Protein AF-A0A9Q4FMT9-F1 (afdb_monomer)

InterPro domains:
  IPR001207 Transposase, mutator type [PF00872] (1-126)
  IPR001207 Transposase, mutator type [PTHR33217] (1-130)

Sequence (131 aa):
RCIIHQLRNSFKYVSYKDKKEFARDFKAVYTAINEEAAYEALGELEEKWNSKYPFAIKSWDMNWDVLSPFFKYPNEIRTIMYTTNIIESLHRQFRKVTKTKSVFPSDQSLEKMLYLASQNVMKKWSRRYKN

Mean predicted aligned error: 4.97 Å

Foldseek 3Di:
DAPQVLQVVLVVQDDPVCSVVLVVLLCQLLQPQALVSNVVSLVVSCVPPCVPRVVSSVSCVVCVVVVRVLNVDDNLVSVVRNPPCPVVVLVVLLCVQCVVPPDDPDPVRSVVSSVVSVVVVVVVPPDDDDD

Secondary structure (DSSP, 8-state):
--HHHHHHHHTTTS-HHHHHHHHHHHHHHHH-SSHHHHHHHHHHHHHHHTTT-HHHHHHHHTTHHHHGGGGGS-HHHHHHHH--HHHHHHHHHHHHHHTT-S--SSHHHHHHHHHHHHHHHHTT--PPPP-

Organism: NCBI:txid932217

Structure (mmCIF, N/CA/C/O backbone):
data_AF-A0A9Q4FMT9-F1
#
_entry.id   AF-A0A9Q4FMT9-F1
#
loop_
_atom_site.group_PDB
_atom_site.id
_atom_site.type_symbol
_atom_site.label_atom_id
_atom_site.label_alt_id
_atom_site.label_comp_id
_atom_site.label_asym_id
_atom_site.label_entity_id
_atom_site.label_seq_id
_atom_site.pdbx_PDB_ins_code
_atom_site.Cartn_x
_atom_site.Cartn_y
_atom_site.Cartn_z
_atom_site.occupancy
_atom_site.B_iso_or_equiv
_atom_site.auth_seq_id
_atom_site.auth_comp_id
_atom_site.auth_asym_id
_atom_site.auth_atom_id
_atom_site.pdbx_PDB_model_num
ATOM 1 N N . ARG A 1 1 ? -8.801 -2.845 -7.426 1.00 75.75 1 ARG A N 1
ATOM 2 C CA . ARG A 1 1 ? -8.003 -1.704 -6.897 1.00 75.75 1 ARG A CA 1
ATOM 3 C C . ARG A 1 1 ? -7.045 -2.251 -5.841 1.00 75.75 1 ARG A C 1
ATOM 5 O O . ARG A 1 1 ? -7.408 -3.197 -5.168 1.00 75.75 1 ARG A O 1
ATOM 12 N N . CYS A 1 2 ? -5.808 -1.759 -5.735 1.00 85.38 2 CYS A N 1
ATOM 13 C CA . CYS A 1 2 ? -4.818 -2.326 -4.804 1.00 85.38 2 CYS A CA 1
ATOM 14 C C . CYS A 1 2 ? -4.892 -1.632 -3.433 1.00 85.38 2 CYS A C 1
ATOM 16 O O . CYS A 1 2 ? -4.812 -0.402 -3.386 1.00 85.38 2 CYS A O 1
ATOM 18 N N . ILE A 1 3 ? -4.962 -2.410 -2.343 1.00 89.00 3 ILE A N 1
ATOM 19 C CA . ILE A 1 3 ? -4.997 -1.926 -0.946 1.00 89.00 3 ILE A CA 1
ATOM 20 C C . ILE A 1 3 ? -3.872 -0.922 -0.668 1.00 89.00 3 ILE A C 1
ATOM 22 O O . ILE A 1 3 ? -4.103 0.129 -0.081 1.00 89.00 3 ILE A O 1
ATOM 26 N N . ILE A 1 4 ? -2.659 -1.173 -1.166 1.00 86.81 4 ILE A N 1
ATOM 27 C CA . ILE A 1 4 ? -1.522 -0.266 -0.954 1.00 86.81 4 ILE A CA 1
ATOM 28 C C . ILE A 1 4 ? -1.692 1.075 -1.648 1.00 86.81 4 ILE A C 1
ATOM 30 O O . ILE A 1 4 ? -1.335 2.115 -1.094 1.00 86.81 4 ILE A O 1
ATOM 34 N N . HIS A 1 5 ? -2.204 1.065 -2.874 1.00 87.94 5 HIS A N 1
ATOM 35 C CA . HIS A 1 5 ? -2.446 2.305 -3.600 1.00 87.94 5 HIS A CA 1
ATOM 36 C C . HIS A 1 5 ? -3.583 3.093 -2.951 1.00 87.94 5 HIS A C 1
ATOM 38 O O . HIS A 1 5 ? -3.490 4.317 -2.861 1.00 87.94 5 HIS A O 1
ATOM 44 N N . GLN A 1 6 ? -4.596 2.395 -2.432 1.00 91.88 6 GLN A N 1
ATOM 45 C CA . GLN A 1 6 ? -5.659 3.002 -1.645 1.00 91.88 6 GLN A CA 1
ATOM 46 C C . GLN A 1 6 ? -5.106 3.654 -0.367 1.00 91.88 6 GLN A C 1
ATOM 48 O O . GLN A 1 6 ? -5.315 4.844 -0.148 1.00 91.88 6 GLN A O 1
ATOM 53 N N . LEU A 1 7 ? -4.307 2.920 0.409 1.00 90.25 7 LEU A N 1
ATOM 54 C CA . LEU A 1 7 ? -3.698 3.403 1.646 1.00 90.25 7 LEU A CA 1
ATOM 55 C C . LEU A 1 7 ? -2.779 4.615 1.405 1.00 90.25 7 LEU A C 1
ATOM 57 O O . LEU A 1 7 ? -2.855 5.621 2.110 1.00 90.25 7 LEU A O 1
ATOM 61 N N . ARG A 1 8 ? -1.947 4.575 0.354 1.00 88.50 8 ARG A N 1
ATOM 62 C CA . ARG A 1 8 ? -1.129 5.733 -0.058 1.00 88.50 8 ARG A CA 1
ATOM 63 C C . ARG A 1 8 ? -1.972 6.939 -0.410 1.00 88.50 8 ARG A C 1
ATOM 65 O O . ARG A 1 8 ? -1.553 8.054 -0.121 1.00 88.50 8 ARG A O 1
ATOM 72 N N . ASN A 1 9 ? -3.107 6.727 -1.073 1.00 91.50 9 ASN A N 1
ATOM 73 C CA . ASN A 1 9 ? -3.996 7.819 -1.422 1.00 91.50 9 ASN A CA 1
ATOM 74 C C . ASN A 1 9 ? -4.583 8.468 -0.164 1.00 91.50 9 ASN A C 1
ATOM 76 O O . ASN A 1 9 ? -4.546 9.689 -0.067 1.00 91.50 9 ASN A O 1
ATOM 80 N N . SER A 1 10 ? -5.002 7.678 0.830 1.00 92.38 10 SER A N 1
ATOM 81 C CA . SER A 1 10 ? -5.447 8.195 2.132 1.00 92.38 10 SER A CA 1
ATOM 82 C C . SER A 1 10 ? -4.362 9.022 2.824 1.00 92.38 10 SER A C 1
ATOM 84 O O . SER A 1 10 ? -4.618 10.151 3.234 1.00 92.38 10 SER A O 1
ATOM 86 N N . PHE A 1 11 ? -3.115 8.538 2.856 1.00 92.12 11 PHE A N 1
ATOM 87 C CA . PHE A 1 11 ? -1.998 9.260 3.480 1.00 92.12 11 PHE A CA 1
ATOM 88 C C . PHE A 1 11 ? -1.625 10.594 2.815 1.00 92.12 11 PHE A C 1
ATOM 90 O O . PHE A 1 11 ? -0.857 11.357 3.408 1.00 92.12 11 PHE A O 1
ATOM 97 N N . LYS A 1 12 ? -2.123 10.901 1.608 1.00 93.25 12 LYS A N 1
ATOM 98 C CA . LYS A 1 12 ? -1.927 12.224 0.988 1.00 93.25 12 LYS A CA 1
ATOM 99 C C . LYS A 1 12 ? -2.683 13.324 1.730 1.00 93.25 12 LYS A C 1
ATOM 101 O O . LYS A 1 12 ? -2.211 14.453 1.749 1.00 93.25 12 LYS A O 1
ATOM 106 N N . TYR A 1 13 ? -3.820 12.987 2.335 1.00 93.50 13 TYR A N 1
ATOM 107 C CA . TYR A 1 13 ? -4.667 13.932 3.066 1.00 93.50 13 TYR A CA 1
ATOM 108 C C . TYR A 1 13 ? -4.265 14.071 4.540 1.00 93.50 13 TYR A C 1
ATOM 110 O O . TYR A 1 13 ? -4.674 15.019 5.202 1.00 93.50 13 TYR A O 1
ATOM 118 N N . VAL A 1 14 ? -3.455 13.141 5.054 1.00 95.38 14 VAL A N 1
ATOM 119 C CA . VAL A 1 14 ? -3.056 13.084 6.466 1.00 95.38 14 VAL A CA 1
ATOM 120 C C . VAL A 1 14 ? -1.775 13.886 6.693 1.00 95.38 14 VAL A C 1
ATOM 122 O O . VAL A 1 14 ? -0.764 13.689 6.007 1.00 95.38 14 VAL A O 1
ATOM 125 N N . SER A 1 15 ? -1.791 14.776 7.690 1.00 96.19 15 SER A N 1
ATOM 126 C CA . SER A 1 15 ? -0.618 15.578 8.049 1.00 96.19 15 SER A CA 1
ATOM 127 C C . SER A 1 15 ? 0.529 14.707 8.573 1.00 96.19 15 SER A C 1
ATOM 129 O O . SER A 1 15 ? 0.313 13.648 9.159 1.00 96.19 15 SER A O 1
ATOM 131 N N . TYR A 1 16 ? 1.779 15.152 8.400 1.00 95.25 16 TYR A N 1
ATOM 132 C CA . TYR A 1 16 ? 2.955 14.374 8.819 1.00 95.25 16 TYR A CA 1
ATOM 133 C C . TYR A 1 16 ? 2.942 13.989 10.308 1.00 95.25 16 TYR A C 1
ATOM 135 O O . TYR A 1 16 ? 3.344 12.877 10.641 1.00 95.25 16 TYR A O 1
ATOM 143 N N . LYS A 1 17 ? 2.442 14.880 11.178 1.00 96.81 17 LYS A N 1
ATOM 144 C CA . LYS A 1 17 ? 2.359 14.652 12.629 1.00 96.81 17 LYS A CA 1
ATOM 145 C C . LYS A 1 17 ? 1.480 13.445 12.970 1.00 96.81 17 LYS A C 1
ATOM 147 O O . LYS A 1 17 ? 1.844 12.658 13.835 1.00 96.81 17 LYS A O 1
ATOM 152 N N . ASP A 1 18 ? 0.400 13.254 12.219 1.00 96.62 18 ASP A N 1
ATOM 153 C CA . ASP A 1 18 ? -0.594 12.219 12.506 1.00 96.62 18 ASP A CA 1
ATOM 154 C C . ASP A 1 18 ? -0.367 10.940 11.697 1.00 96.62 18 ASP A C 1
ATOM 156 O O . ASP A 1 18 ? -0.923 9.900 12.029 1.00 96.62 18 ASP A O 1
ATOM 160 N N . LYS A 1 19 ? 0.474 10.970 10.651 1.00 94.62 19 LYS A N 1
ATOM 161 C CA . LYS A 1 19 ? 0.706 9.815 9.763 1.00 94.62 19 LYS A CA 1
ATOM 162 C C . LYS A 1 19 ? 1.054 8.535 10.511 1.00 94.62 19 LYS A C 1
ATOM 164 O O . LYS A 1 19 ? 0.597 7.471 10.110 1.00 94.62 19 LYS A O 1
ATOM 169 N N . LYS A 1 20 ? 1.874 8.623 11.563 1.00 95.06 20 LYS A N 1
ATOM 170 C CA . LYS A 1 20 ? 2.286 7.449 12.344 1.00 95.06 20 LYS A CA 1
ATOM 171 C C . LYS A 1 20 ? 1.109 6.841 13.104 1.00 95.06 20 LYS A C 1
ATOM 173 O O . LYS A 1 20 ? 0.966 5.623 13.119 1.00 95.06 20 LYS A O 1
ATOM 178 N N . GLU A 1 21 ? 0.293 7.684 13.724 1.00 96.38 21 GLU A N 1
ATOM 179 C CA . GLU A 1 21 ? -0.876 7.250 14.482 1.00 96.38 21 GLU A CA 1
ATOM 180 C C . GLU A 1 21 ? -1.962 6.719 13.549 1.00 96.38 21 GLU A C 1
ATOM 182 O O . GLU A 1 21 ? -2.384 5.577 13.692 1.00 96.38 21 GLU A O 1
ATOM 187 N N . PHE A 1 22 ? -2.293 7.487 12.510 1.00 95.31 22 PHE A N 1
ATOM 188 C CA . PHE A 1 22 ? -3.234 7.083 11.474 1.00 95.31 22 PHE A CA 1
ATOM 189 C C . PHE A 1 22 ? -2.830 5.746 10.845 1.00 95.31 22 PHE A C 1
ATOM 191 O O . PHE A 1 22 ? -3.666 4.870 10.694 1.00 95.31 22 PHE A O 1
ATOM 198 N N . ALA A 1 23 ? -1.546 5.533 10.527 1.00 93.31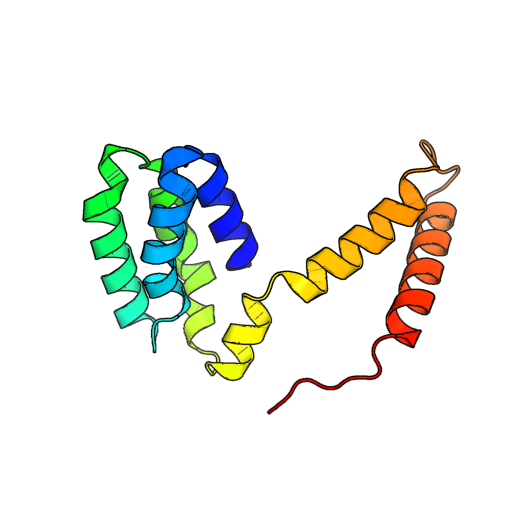 23 ALA A N 1
ATOM 199 C CA . ALA A 1 23 ? -1.067 4.265 9.970 1.00 93.31 23 ALA A CA 1
ATOM 200 C C . ALA A 1 23 ? -1.229 3.076 10.925 1.00 93.31 23 ALA A C 1
ATOM 202 O O . ALA A 1 23 ? -1.479 1.959 10.471 1.00 93.31 23 ALA A O 1
ATOM 203 N N . ARG A 1 24 ? -1.034 3.303 12.230 1.00 94.62 24 ARG A N 1
ATOM 204 C CA . ARG A 1 24 ? -1.219 2.276 13.256 1.00 94.62 24 ARG A CA 1
ATOM 205 C C . ARG A 1 24 ? -2.691 1.899 13.360 1.00 94.62 24 ARG A C 1
ATOM 207 O O . ARG A 1 24 ? -2.984 0.712 13.359 1.00 94.62 24 ARG A O 1
ATOM 214 N N . ASP A 1 25 ? -3.576 2.885 13.403 1.00 94.31 25 ASP A N 1
ATOM 215 C CA . ASP A 1 25 ? -5.014 2.652 13.520 1.00 94.31 25 ASP A CA 1
ATOM 216 C C . ASP A 1 25 ? -5.547 1.979 12.238 1.00 94.31 25 ASP A C 1
ATOM 218 O O . ASP A 1 25 ? -6.210 0.948 12.301 1.00 94.31 25 ASP A O 1
ATOM 222 N N . PHE A 1 26 ? -5.118 2.444 11.055 1.00 93.88 26 PHE A N 1
ATOM 223 C CA . PHE A 1 26 ? -5.492 1.838 9.767 1.00 93.88 26 PHE A CA 1
ATOM 224 C C . PHE A 1 26 ? -4.999 0.400 9.602 1.00 93.88 26 PHE A C 1
ATOM 226 O O . PHE A 1 26 ? -5.521 -0.349 8.776 1.00 93.88 26 PHE A O 1
ATOM 233 N N . LYS A 1 27 ? -3.983 -0.012 10.367 1.00 93.25 27 LYS A N 1
ATOM 234 C CA . LYS A 1 27 ? -3.503 -1.393 10.334 1.00 93.25 27 LYS A CA 1
ATOM 235 C C . LYS A 1 27 ? -4.622 -2.375 10.656 1.00 93.25 27 LYS A C 1
ATOM 237 O O . LYS A 1 27 ? -4.718 -3.376 9.955 1.00 93.25 27 LYS A O 1
ATOM 242 N N . ALA A 1 28 ? -5.481 -2.049 11.624 1.00 94.06 28 ALA A N 1
ATOM 243 C CA . ALA A 1 28 ? -6.601 -2.895 12.022 1.00 94.06 28 ALA A CA 1
ATOM 244 C C . ALA A 1 28 ? -7.511 -3.248 10.834 1.00 94.06 28 ALA A C 1
ATOM 246 O O . ALA A 1 28 ? -7.863 -4.412 10.673 1.00 94.06 28 ALA A O 1
ATOM 247 N N . VAL A 1 29 ? -7.772 -2.288 9.938 1.00 94.31 29 VAL A N 1
ATOM 248 C CA . VAL A 1 29 ? -8.633 -2.471 8.759 1.00 94.31 29 VAL A CA 1
ATOM 249 C C . VAL A 1 29 ? -8.078 -3.537 7.812 1.00 94.31 29 VAL A C 1
ATOM 251 O O . VAL A 1 29 ? -8.750 -4.515 7.506 1.00 94.31 29 VAL A O 1
ATOM 254 N N . TYR A 1 30 ? -6.834 -3.397 7.335 1.00 90.62 30 TYR A N 1
ATOM 255 C CA . TYR A 1 30 ? -6.300 -4.328 6.327 1.00 90.62 30 TYR A CA 1
ATOM 256 C C . TYR A 1 30 ? -5.732 -5.629 6.915 1.00 90.62 30 TYR A C 1
ATOM 258 O O . TYR A 1 30 ? -5.479 -6.569 6.159 1.00 90.62 30 TYR A O 1
ATOM 266 N N . THR A 1 31 ? -5.525 -5.712 8.233 1.00 92.81 31 THR A N 1
ATOM 267 C CA . THR A 1 31 ? -5.142 -6.964 8.912 1.00 92.81 31 THR A CA 1
ATOM 268 C C . THR A 1 31 ? -6.317 -7.700 9.551 1.00 92.81 31 THR A C 1
ATOM 270 O O . THR A 1 31 ? -6.096 -8.738 10.169 1.00 92.81 31 THR A O 1
ATOM 273 N N . ALA A 1 32 ? -7.546 -7.193 9.420 1.00 95.00 32 ALA A N 1
ATOM 274 C CA . ALA A 1 32 ? -8.746 -7.834 9.949 1.00 95.00 32 ALA A CA 1
ATOM 275 C C . ALA A 1 32 ? -8.915 -9.271 9.429 1.00 95.00 32 ALA A C 1
ATOM 277 O O . ALA A 1 32 ? -8.450 -9.621 8.342 1.00 95.00 32 ALA A O 1
ATOM 278 N N . ILE A 1 33 ? -9.564 -10.136 10.206 1.00 93.81 33 ILE A N 1
ATOM 279 C CA . ILE A 1 33 ? -9.673 -11.565 9.876 1.00 93.81 33 ILE A CA 1
ATOM 280 C C . ILE A 1 33 ? -10.589 -11.833 8.673 1.00 93.81 33 ILE A C 1
ATOM 282 O O . ILE A 1 33 ? -10.307 -12.750 7.905 1.00 93.81 33 ILE A O 1
ATOM 286 N N . ASN A 1 34 ? -11.618 -11.009 8.481 1.00 94.81 34 ASN A N 1
ATOM 287 C CA . ASN A 1 34 ? -12.626 -11.106 7.429 1.00 94.81 34 ASN A CA 1
ATOM 288 C C . ASN A 1 34 ? -13.124 -9.704 7.026 1.00 94.81 34 ASN A C 1
ATOM 290 O O . ASN A 1 34 ? -12.629 -8.691 7.525 1.00 94.81 34 ASN A O 1
ATOM 294 N N . GLU A 1 35 ? -14.060 -9.664 6.080 1.00 95.38 35 GLU A N 1
ATOM 295 C CA . GLU A 1 35 ? -14.635 -8.431 5.538 1.00 95.38 35 GLU A CA 1
ATOM 296 C C . GLU A 1 35 ? -15.455 -7.671 6.585 1.00 95.38 35 GLU A C 1
ATOM 298 O O . GLU A 1 35 ? -15.334 -6.453 6.682 1.00 95.38 35 GLU A O 1
ATOM 303 N N . GLU A 1 36 ? -16.220 -8.383 7.412 1.00 96.00 36 GLU A N 1
ATOM 304 C CA . GLU A 1 36 ? -17.076 -7.797 8.443 1.00 96.00 36 GLU A CA 1
ATOM 305 C C . GLU A 1 36 ? -16.245 -7.062 9.501 1.00 96.00 36 GLU A C 1
ATOM 307 O O . GLU A 1 36 ? -16.451 -5.872 9.735 1.00 96.00 36 GLU A O 1
ATOM 312 N N . ALA A 1 37 ? -15.224 -7.721 10.059 1.00 96.31 37 ALA A N 1
ATOM 313 C CA . ALA A 1 37 ? -14.324 -7.110 11.037 1.00 96.31 37 ALA A CA 1
ATOM 314 C C . ALA A 1 37 ? -13.517 -5.948 10.435 1.00 96.31 37 ALA A C 1
ATOM 316 O O . ALA A 1 37 ? -13.148 -5.005 11.133 1.00 96.31 37 ALA A O 1
ATOM 317 N N . ALA A 1 38 ? -13.220 -6.002 9.133 1.00 95.81 38 ALA A N 1
ATOM 318 C CA . ALA A 1 38 ? -12.557 -4.900 8.451 1.00 95.81 38 ALA A CA 1
ATOM 319 C C . ALA A 1 38 ? -13.466 -3.675 8.321 1.00 95.81 38 ALA A C 1
ATOM 321 O O . ALA A 1 38 ? -12.980 -2.550 8.440 1.00 95.81 38 ALA A O 1
ATOM 322 N N . TYR A 1 39 ? -14.756 -3.894 8.060 1.00 95.44 39 TYR A N 1
ATOM 323 C CA . TYR A 1 39 ? -15.747 -2.829 7.951 1.00 95.44 39 TYR A CA 1
ATOM 324 C C . TYR A 1 39 ? -16.026 -2.187 9.315 1.00 95.44 39 TYR A C 1
ATOM 326 O O . TYR A 1 39 ? -16.035 -0.963 9.417 1.00 95.44 39 TYR A O 1
ATOM 334 N N . GLU A 1 40 ? -16.126 -2.986 10.381 1.00 96.44 40 GLU A N 1
ATOM 335 C CA . GLU A 1 40 ? -16.210 -2.481 11.761 1.00 96.44 40 GLU A CA 1
ATOM 336 C C . GLU A 1 40 ? -14.985 -1.631 12.127 1.00 96.44 40 GLU A C 1
ATOM 338 O O . GLU A 1 40 ? -15.125 -0.483 12.550 1.00 96.44 40 GLU A O 1
ATOM 343 N N . ALA A 1 41 ? -13.773 -2.135 11.866 1.00 96.12 41 ALA A N 1
ATOM 344 C CA . ALA A 1 41 ? -12.540 -1.385 12.105 1.00 96.12 41 ALA A CA 1
ATOM 345 C C . ALA A 1 41 ? -12.451 -0.097 11.263 1.00 96.12 41 ALA A C 1
ATOM 347 O O . ALA A 1 41 ? -11.826 0.881 11.681 1.00 96.12 41 ALA A O 1
ATOM 348 N N . LEU A 1 42 ? -13.045 -0.081 10.063 1.00 95.75 42 LEU A N 1
ATOM 349 C CA . LEU A 1 42 ? -13.140 1.128 9.248 1.00 95.75 42 LEU A CA 1
ATOM 350 C C . LEU A 1 42 ? -14.090 2.152 9.887 1.00 95.75 42 LEU A C 1
ATOM 352 O O . LEU A 1 42 ? -13.768 3.338 9.862 1.00 95.75 42 LEU A O 1
ATOM 356 N N . GLY A 1 43 ? -15.188 1.701 10.499 1.00 95.88 43 GLY A N 1
ATOM 357 C CA . GLY A 1 43 ? -16.103 2.540 11.275 1.00 95.88 43 GLY A CA 1
ATOM 358 C C . GLY A 1 43 ? -15.428 3.182 12.490 1.00 95.88 43 GLY A C 1
ATOM 359 O O . GLY A 1 43 ? -15.481 4.399 12.646 1.00 95.88 43 GLY A O 1
ATOM 360 N N . GLU A 1 44 ? -14.682 2.411 13.287 1.00 95.88 44 GLU A N 1
ATOM 361 C CA . GLU A 1 44 ? -13.898 2.954 14.415 1.00 95.88 44 GLU A CA 1
ATOM 362 C C . GLU A 1 44 ? -12.866 3.998 13.949 1.00 95.88 44 GLU A C 1
ATOM 364 O O . GLU A 1 44 ? -12.633 5.035 14.583 1.00 95.88 44 GLU A O 1
ATOM 369 N N . LEU A 1 45 ? -12.235 3.734 12.802 1.00 95.25 45 LEU A N 1
ATOM 370 C CA . LEU A 1 45 ? -11.296 4.661 12.187 1.00 95.25 45 LEU A CA 1
ATOM 371 C C . LEU A 1 45 ? -11.998 5.937 11.702 1.00 95.25 45 LEU A C 1
ATOM 373 O O . LEU A 1 45 ? -11.425 7.027 11.816 1.00 95.25 45 LEU A O 1
ATOM 377 N N . GLU A 1 46 ? -13.220 5.812 11.185 1.00 95.50 46 GLU A N 1
ATOM 378 C CA . GLU A 1 46 ? -14.078 6.930 10.807 1.00 95.50 46 GLU A CA 1
ATOM 379 C C . GLU A 1 46 ? -14.414 7.806 12.010 1.00 95.50 46 GLU A C 1
ATOM 381 O O . GLU A 1 46 ? -14.119 9.001 11.982 1.00 95.50 46 GLU A O 1
ATOM 386 N N . GLU A 1 47 ? -14.915 7.234 13.099 1.00 96.25 47 GLU A N 1
ATOM 387 C CA . GLU A 1 47 ? -15.253 7.985 14.313 1.00 96.25 47 GLU A CA 1
ATOM 388 C C . GLU A 1 47 ? -14.086 8.845 14.809 1.00 96.25 47 GLU A C 1
ATOM 390 O O . GLU A 1 47 ? -14.252 10.020 15.150 1.00 96.25 47 GLU A O 1
ATOM 395 N N . LYS A 1 48 ? -12.874 8.283 14.786 1.00 96.06 48 LYS A N 1
ATOM 396 C CA . LYS A 1 48 ? -11.679 8.978 15.261 1.00 96.06 48 LYS A CA 1
ATOM 397 C C . LYS A 1 48 ? -11.173 10.050 14.296 1.00 96.06 48 LYS A C 1
ATOM 399 O O . LYS A 1 48 ? -10.745 11.120 14.735 1.00 96.06 48 LYS A O 1
ATOM 404 N N . TRP A 1 49 ? -11.144 9.766 12.994 1.00 96.62 49 TRP A N 1
ATOM 405 C CA . TRP A 1 49 ? -10.387 10.576 12.034 1.00 96.62 49 TRP A CA 1
ATOM 406 C C . TRP A 1 49 ? -11.246 11.378 11.052 1.00 96.62 49 TRP A C 1
ATOM 408 O O . TRP A 1 49 ? -10.706 12.279 10.405 1.00 96.62 49 TRP A O 1
ATOM 418 N N . ASN A 1 50 ? -12.551 11.119 10.934 1.00 95.00 50 ASN A N 1
ATOM 419 C CA . ASN A 1 50 ? -13.410 11.742 9.916 1.00 95.00 50 ASN A CA 1
ATOM 420 C C . ASN A 1 50 ? -13.527 13.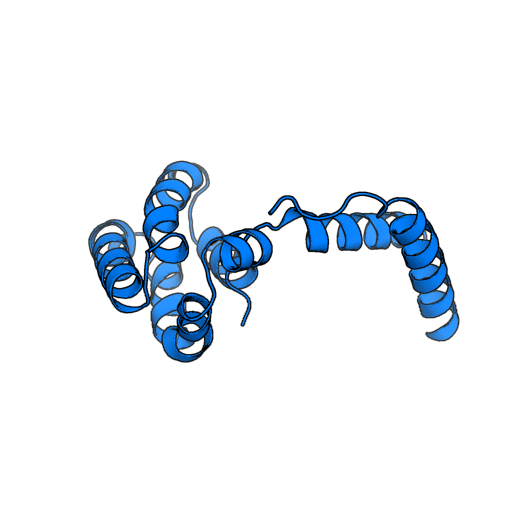259 10.084 1.00 95.00 50 ASN A C 1
ATOM 422 O O . ASN A 1 50 ? -13.510 13.994 9.102 1.00 95.00 50 ASN A O 1
ATOM 426 N N . SER A 1 51 ? -13.543 13.745 11.328 1.00 96.25 51 SER A N 1
ATOM 427 C CA . SER A 1 51 ? -13.586 15.183 11.627 1.00 96.25 51 SER A CA 1
ATOM 428 C C . SER A 1 51 ? -12.380 15.951 11.068 1.00 96.25 51 SER A C 1
ATOM 430 O O . SER A 1 51 ? -12.504 17.115 10.692 1.00 96.25 51 SER A O 1
ATOM 432 N N . LYS A 1 52 ? -11.211 15.301 10.984 1.00 96.19 52 LYS A N 1
ATOM 433 C CA . LYS A 1 52 ? -9.950 15.919 10.550 1.00 96.19 52 LYS A CA 1
ATO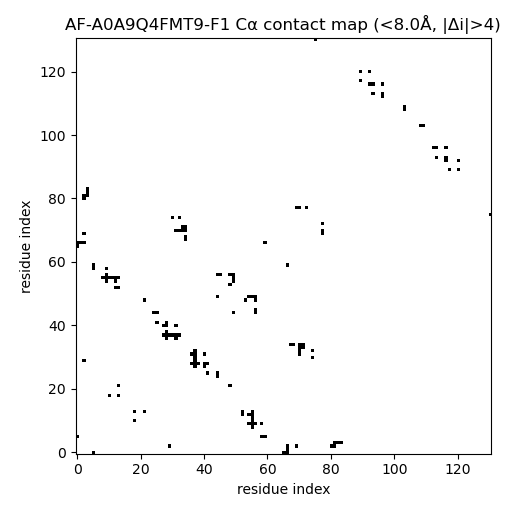M 434 C C . LYS A 1 52 ? -9.572 15.564 9.114 1.00 96.19 52 LYS A C 1
ATOM 436 O O . LYS A 1 52 ? -9.030 16.403 8.396 1.00 96.19 52 LYS A O 1
ATOM 441 N N . TYR A 1 53 ? -9.836 14.329 8.693 1.00 96.44 53 TYR A N 1
ATOM 442 C CA . TYR A 1 53 ? -9.403 13.767 7.412 1.00 96.44 53 TYR A CA 1
ATOM 443 C C . TYR A 1 53 ? -10.543 13.055 6.662 1.00 96.44 53 TYR A C 1
ATOM 445 O O . TYR A 1 53 ? -10.379 11.899 6.262 1.00 96.44 53 TYR A O 1
ATOM 453 N N . PRO A 1 54 ? -11.671 13.730 6.375 1.00 94.56 54 PRO A N 1
ATOM 454 C CA . PRO A 1 54 ? -12.854 13.078 5.803 1.00 94.56 54 PRO A CA 1
ATOM 455 C C . PRO A 1 54 ? -12.573 12.433 4.439 1.00 94.56 54 PRO A C 1
ATOM 457 O O . PRO A 1 54 ? -13.014 11.326 4.143 1.00 94.56 54 PRO A O 1
ATOM 460 N N . PHE A 1 55 ? -11.742 13.069 3.607 1.00 93.50 55 PHE A N 1
ATOM 461 C CA . PHE A 1 55 ? -11.369 12.530 2.293 1.00 93.50 55 PHE A CA 1
ATOM 462 C C . PHE A 1 55 ? -10.501 11.269 2.366 1.00 93.50 55 PHE A C 1
ATOM 464 O O . PHE A 1 55 ? -10.545 10.440 1.452 1.00 93.50 55 PHE A O 1
ATOM 471 N N . ALA A 1 56 ? -9.724 11.100 3.442 1.00 92.81 56 ALA A N 1
ATOM 472 C CA . ALA A 1 56 ? -8.908 9.906 3.624 1.00 92.81 56 ALA A CA 1
ATOM 473 C C . ALA A 1 56 ? -9.784 8.660 3.807 1.00 92.81 56 ALA A C 1
ATOM 475 O O . ALA A 1 56 ? -9.396 7.592 3.329 1.00 92.81 56 ALA A O 1
ATOM 476 N N . ILE A 1 57 ? -10.956 8.828 4.429 1.00 92.56 57 ILE A N 1
ATOM 477 C CA . ILE A 1 57 ? -11.875 7.762 4.845 1.00 92.56 57 ILE A CA 1
ATOM 478 C C . ILE A 1 57 ? -12.979 7.557 3.812 1.00 92.56 57 ILE A C 1
ATOM 480 O O . ILE A 1 57 ? -13.145 6.444 3.328 1.00 92.56 57 ILE A O 1
ATOM 484 N N . LYS A 1 58 ? -13.615 8.636 3.332 1.00 92.75 58 LYS A N 1
ATOM 485 C CA . LYS A 1 58 ? -14.655 8.584 2.287 1.00 92.75 58 LYS A CA 1
ATOM 486 C C . LYS A 1 58 ? -14.207 7.819 1.040 1.00 92.75 58 LYS A C 1
ATOM 488 O O . LYS A 1 58 ? -14.993 7.155 0.375 1.00 92.75 58 LYS A O 1
ATOM 493 N N . SER A 1 59 ? -12.920 7.904 0.700 1.00 92.19 59 SER A N 1
ATOM 494 C CA . SER A 1 59 ? -12.374 7.157 -0.433 1.00 92.19 59 SER A CA 1
ATOM 495 C C . SER A 1 59 ? -12.409 5.636 -0.249 1.00 92.19 59 SER A C 1
ATOM 497 O O . SER A 1 59 ? -12.382 4.936 -1.255 1.00 92.19 59 SER A O 1
ATOM 499 N N . TRP A 1 60 ? -12.427 5.117 0.978 1.00 94.06 60 TRP A N 1
ATOM 500 C CA . TRP A 1 60 ? -12.542 3.684 1.257 1.00 94.06 60 TRP A CA 1
ATOM 501 C C . TRP A 1 60 ? -13.972 3.206 1.116 1.00 94.06 60 TRP A C 1
ATOM 503 O O . TRP A 1 60 ? -14.174 2.239 0.396 1.00 94.06 60 TRP A O 1
ATOM 513 N N . ASP A 1 61 ? -14.925 3.938 1.686 1.00 91.38 61 ASP A N 1
ATOM 514 C CA . ASP A 1 61 ? -16.353 3.645 1.561 1.00 91.38 61 ASP A CA 1
ATOM 515 C C . ASP A 1 61 ? -16.785 3.597 0.082 1.00 91.38 61 ASP A C 1
ATOM 517 O O . ASP A 1 61 ? -17.233 2.572 -0.420 1.00 91.38 61 ASP A O 1
ATOM 521 N N . MET A 1 62 ? -16.441 4.632 -0.698 1.00 93.31 62 MET A N 1
ATOM 522 C CA . MET A 1 62 ? -16.729 4.675 -2.144 1.00 93.31 62 MET A CA 1
ATOM 523 C C . MET A 1 62 ? -16.061 3.562 -2.970 1.00 93.31 62 MET A C 1
ATOM 525 O O . MET A 1 62 ? -16.432 3.349 -4.121 1.00 93.31 62 MET A O 1
ATOM 529 N N . ASN A 1 63 ? -15.002 2.929 -2.459 1.00 94.19 63 ASN A N 1
ATOM 530 C CA . ASN A 1 63 ? -14.284 1.868 -3.169 1.00 94.19 63 ASN A CA 1
ATOM 531 C C . ASN A 1 63 ? -14.430 0.508 -2.472 1.00 94.19 63 ASN A C 1
ATOM 533 O O . ASN A 1 63 ? -13.705 -0.416 -2.852 1.00 94.19 63 ASN A O 1
ATOM 537 N N . TRP A 1 64 ? -15.311 0.378 -1.473 1.00 94.38 64 TRP A N 1
ATOM 538 C CA . TRP A 1 64 ? -15.349 -0.790 -0.597 1.00 94.38 64 TRP A CA 1
ATOM 539 C C . TRP A 1 64 ? -15.589 -2.073 -1.384 1.00 94.38 64 TRP A C 1
ATOM 541 O O . TRP A 1 64 ? -14.770 -2.979 -1.285 1.00 94.38 64 TRP A O 1
ATOM 551 N N . ASP A 1 65 ? -16.565 -2.092 -2.293 1.00 93.94 65 ASP A N 1
ATOM 552 C CA . ASP A 1 65 ? -16.879 -3.246 -3.155 1.00 93.94 65 ASP A CA 1
ATOM 553 C C . ASP A 1 65 ? -15.676 -3.766 -3.959 1.00 93.94 65 ASP A C 1
ATOM 555 O O . ASP A 1 65 ? -15.564 -4.945 -4.296 1.00 93.94 65 ASP A O 1
ATOM 559 N N . VAL A 1 66 ? -14.742 -2.873 -4.293 1.00 93.75 66 VAL A N 1
ATOM 560 C CA . VAL A 1 66 ? -13.538 -3.203 -5.064 1.00 93.75 66 VAL A CA 1
ATOM 561 C C . VAL A 1 66 ? -12.386 -3.638 -4.151 1.00 93.75 66 VAL A C 1
ATOM 563 O O . VAL A 1 66 ? -11.441 -4.290 -4.610 1.00 93.75 66 VAL A O 1
ATOM 566 N N . LEU A 1 67 ? -12.417 -3.238 -2.881 1.00 93.81 67 LEU A N 1
ATOM 567 C CA . LEU A 1 67 ? -11.399 -3.541 -1.880 1.00 93.81 67 LEU A CA 1
ATOM 568 C C . LEU A 1 67 ? -11.747 -4.797 -1.087 1.00 93.81 67 LEU A C 1
ATOM 570 O O . LEU A 1 67 ? -10.849 -5.588 -0.833 1.00 93.81 67 LEU A O 1
ATOM 574 N N . SER A 1 68 ? -13.014 -5.019 -0.753 1.00 94.06 68 SER A N 1
ATOM 575 C CA . SER A 1 68 ? -13.473 -6.088 0.126 1.00 94.06 68 SER A CA 1
ATOM 576 C C . SER A 1 68 ? -13.139 -7.513 -0.348 1.00 94.06 68 SER A C 1
ATOM 578 O O . SER A 1 68 ? -12.751 -8.331 0.494 1.00 94.06 68 SER A O 1
ATOM 580 N N . PRO A 1 69 ? -13.063 -7.825 -1.667 1.00 94.38 69 PRO A N 1
ATOM 581 C CA . PRO A 1 69 ? -12.579 -9.126 -2.132 1.00 94.38 69 PRO A CA 1
ATOM 582 C C . PRO A 1 69 ? -11.158 -9.474 -1.666 1.00 94.38 69 PRO A C 1
ATOM 584 O O . PRO A 1 69 ? -10.779 -10.643 -1.688 1.00 94.38 69 PRO A O 1
ATOM 587 N N . PHE A 1 70 ? -10.366 -8.489 -1.227 1.00 93.62 70 PHE A N 1
ATOM 588 C CA . PHE A 1 70 ? -9.080 -8.710 -0.570 1.00 93.62 70 PHE A CA 1
ATOM 589 C C . PHE A 1 70 ? -9.191 -9.656 0.634 1.00 93.62 70 PHE A C 1
ATOM 591 O O . PHE A 1 70 ? -8.307 -10.489 0.813 1.00 93.62 70 PHE A O 1
ATOM 598 N N . PHE A 1 71 ? -10.270 -9.585 1.419 1.00 94.38 71 PHE A N 1
ATOM 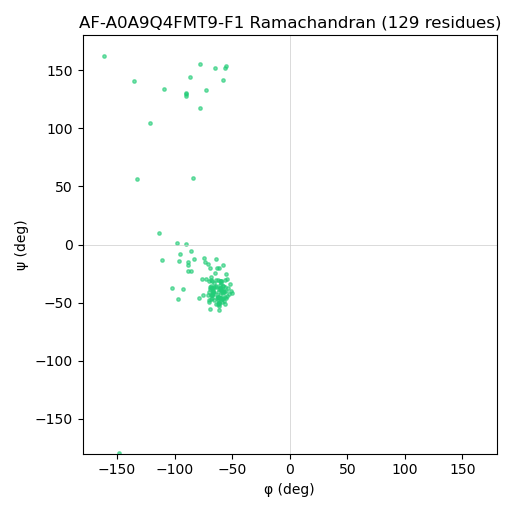599 C CA . PHE A 1 71 ? -10.456 -10.406 2.622 1.00 94.38 71 PHE A CA 1
ATOM 600 C C . PHE A 1 71 ? -10.816 -11.865 2.325 1.00 94.38 71 PHE A C 1
ATOM 602 O O . PHE A 1 71 ? -10.703 -12.707 3.209 1.00 94.38 71 PHE A O 1
ATOM 609 N N . LYS A 1 72 ? -11.152 -12.196 1.070 1.00 94.12 72 LYS A N 1
ATOM 610 C CA . LYS A 1 72 ? -11.370 -13.584 0.627 1.00 94.12 72 LYS A CA 1
ATOM 611 C C . LYS A 1 72 ? -10.072 -14.392 0.552 1.00 94.12 72 LYS A C 1
ATOM 613 O O . LYS A 1 72 ? -10.115 -15.616 0.473 1.00 94.12 72 LYS A O 1
ATOM 618 N N . TYR A 1 73 ? -8.919 -13.722 0.546 1.00 92.62 73 TYR A N 1
ATOM 619 C CA . TYR A 1 73 ? -7.619 -14.382 0.512 1.00 92.62 73 TYR A CA 1
ATOM 620 C C . TYR A 1 73 ? -7.129 -14.746 1.928 1.00 92.62 73 TYR A C 1
ATOM 622 O O . TYR A 1 73 ? -7.300 -13.957 2.865 1.00 92.62 73 TYR A O 1
ATOM 630 N N . PRO A 1 74 ? -6.434 -15.889 2.089 1.00 92.38 74 PRO A N 1
ATOM 631 C CA . PRO A 1 74 ? -5.734 -16.235 3.324 1.00 92.38 74 PRO A CA 1
ATOM 632 C C . PRO A 1 74 ? -4.739 -15.154 3.756 1.00 92.38 74 PRO A C 1
ATOM 634 O O . PRO A 1 74 ? -4.207 -14.406 2.927 1.00 92.38 74 PRO A O 1
ATOM 637 N N . ASN A 1 75 ? -4.464 -15.075 5.057 1.00 89.69 75 ASN A N 1
ATOM 638 C CA . ASN A 1 75 ? -3.617 -14.031 5.635 1.00 89.69 75 ASN A CA 1
ATOM 639 C C . ASN A 1 75 ? -2.189 -14.027 5.050 1.00 89.69 75 ASN A C 1
ATOM 641 O O . ASN A 1 75 ? -1.587 -12.969 4.862 1.00 89.69 75 ASN A O 1
ATOM 645 N N . GLU A 1 76 ? -1.662 -15.196 4.698 1.00 88.56 76 GLU A N 1
ATOM 646 C CA . GLU A 1 76 ? -0.346 -15.373 4.081 1.00 88.56 76 GLU A CA 1
ATOM 647 C C . GLU A 1 76 ? -0.289 -14.659 2.724 1.00 88.56 76 GLU A C 1
ATOM 649 O O . GLU A 1 76 ? 0.637 -13.898 2.437 1.00 88.56 76 GLU A O 1
ATOM 654 N N . ILE A 1 77 ? -1.336 -14.829 1.910 1.00 90.06 77 ILE A N 1
ATOM 655 C CA . ILE A 1 77 ? -1.465 -14.173 0.605 1.00 90.06 77 ILE A CA 1
ATOM 656 C C . ILE A 1 77 ? -1.721 -12.675 0.784 1.00 90.06 77 ILE A C 1
ATOM 658 O O . ILE A 1 77 ? -1.094 -11.852 0.109 1.00 90.06 77 ILE A O 1
ATOM 662 N N . ARG A 1 78 ? -2.595 -12.299 1.724 1.00 91.00 78 ARG A N 1
ATOM 663 C CA . ARG A 1 78 ? -2.886 -10.894 2.036 1.00 91.00 78 ARG A CA 1
ATOM 664 C C . ARG A 1 78 ? -1.631 -10.140 2.454 1.00 91.00 78 ARG A C 1
ATOM 666 O O . ARG A 1 78 ? -1.394 -9.044 1.948 1.00 91.00 78 ARG A O 1
ATOM 673 N N . THR A 1 79 ? -0.783 -10.765 3.271 1.00 88.06 79 THR A N 1
ATOM 674 C CA . THR A 1 79 ? 0.518 -10.218 3.670 1.00 88.06 79 THR A CA 1
ATOM 675 C C . THR A 1 79 ? 1.371 -9.876 2.460 1.00 88.06 79 THR A C 1
ATOM 677 O O . THR A 1 79 ? 1.897 -8.769 2.373 1.00 88.06 79 THR A O 1
ATOM 680 N N . ILE A 1 80 ? 1.453 -10.769 1.475 1.00 88.12 80 ILE A N 1
ATOM 681 C CA . ILE A 1 80 ? 2.188 -10.500 0.235 1.00 88.12 80 ILE A CA 1
ATOM 682 C C . ILE A 1 80 ? 1.563 -9.311 -0.510 1.00 88.12 80 ILE A C 1
ATOM 684 O O . ILE A 1 80 ? 2.287 -8.402 -0.921 1.00 88.12 80 ILE A O 1
ATOM 688 N N . MET A 1 81 ? 0.233 -9.262 -0.625 1.00 87.19 81 MET A N 1
ATOM 689 C CA . MET A 1 81 ? -0.492 -8.212 -1.354 1.00 87.19 81 MET A CA 1
ATOM 690 C C . MET A 1 81 ? -0.304 -6.805 -0.773 1.00 87.19 81 MET A C 1
ATOM 692 O O . MET A 1 81 ? -0.161 -5.850 -1.542 1.00 87.19 81 MET A O 1
ATOM 696 N N . TYR A 1 82 ? -0.308 -6.650 0.558 1.00 84.94 82 TYR A N 1
ATOM 697 C CA . TYR A 1 82 ? -0.073 -5.347 1.191 1.00 84.94 82 TYR A CA 1
ATOM 698 C C . TYR A 1 82 ? 1.398 -5.062 1.500 1.00 84.94 82 TYR A C 1
ATOM 700 O O . TYR A 1 82 ? 1.726 -3.986 1.999 1.00 84.94 82 TYR A O 1
ATOM 708 N N . THR A 1 83 ? 2.327 -5.964 1.184 1.00 79.75 83 THR A N 1
ATOM 709 C CA . THR A 1 83 ? 3.748 -5.609 1.225 1.00 79.75 83 THR A CA 1
ATOM 710 C C . THR A 1 83 ? 4.121 -4.799 -0.015 1.00 79.75 83 THR A C 1
ATOM 712 O O . THR A 1 83 ? 4.060 -5.256 -1.152 1.00 79.75 83 THR A O 1
ATOM 715 N N . THR A 1 84 ? 4.545 -3.552 0.188 1.00 68.56 84 THR A N 1
ATOM 716 C CA . THR A 1 84 ? 4.916 -2.651 -0.918 1.00 68.56 84 THR A CA 1
ATOM 717 C C . THR A 1 84 ? 6.256 -3.013 -1.563 1.00 68.56 84 THR A C 1
ATOM 719 O O . THR A 1 84 ? 6.564 -2.558 -2.664 1.00 68.56 84 THR A O 1
ATOM 722 N N . ASN A 1 85 ? 7.051 -3.848 -0.888 1.00 75.31 85 ASN A N 1
ATOM 723 C CA . ASN A 1 85 ? 8.458 -4.084 -1.191 1.00 75.31 85 ASN A CA 1
ATOM 724 C C . ASN A 1 85 ? 8.693 -4.606 -2.617 1.00 75.31 85 ASN A C 1
ATOM 726 O O . ASN A 1 85 ? 9.626 -4.166 -3.279 1.00 75.31 85 ASN A O 1
ATOM 730 N N . ILE A 1 86 ? 7.852 -5.512 -3.119 1.00 80.50 86 ILE A N 1
ATOM 731 C CA . ILE A 1 86 ? 8.095 -6.179 -4.410 1.00 80.50 86 ILE A CA 1
ATOM 732 C C . ILE A 1 86 ? 7.945 -5.183 -5.563 1.00 80.50 86 ILE A C 1
ATOM 734 O O . ILE A 1 86 ? 8.870 -4.980 -6.353 1.00 80.50 86 ILE A O 1
ATOM 738 N N . ILE A 1 87 ? 6.782 -4.529 -5.625 1.00 82.62 87 ILE A N 1
ATOM 739 C CA . ILE A 1 87 ? 6.426 -3.605 -6.704 1.00 82.62 87 ILE A CA 1
ATOM 740 C C . ILE A 1 87 ? 7.307 -2.357 -6.630 1.00 82.62 87 ILE A C 1
ATOM 742 O O . ILE A 1 87 ? 7.837 -1.902 -7.643 1.00 82.62 87 ILE A O 1
ATOM 746 N N . GLU A 1 88 ? 7.530 -1.813 -5.431 1.00 84.06 88 GLU A N 1
ATOM 747 C CA . GLU A 1 88 ? 8.381 -0.634 -5.281 1.00 84.06 88 GLU A CA 1
ATOM 748 C C . GLU A 1 88 ? 9.843 -0.906 -5.597 1.00 84.06 88 GLU A C 1
ATOM 750 O O . GLU A 1 88 ? 10.495 -0.046 -6.192 1.00 84.06 88 GLU A O 1
ATOM 755 N N . SER A 1 89 ? 10.355 -2.083 -5.224 1.00 88.81 89 SER A N 1
ATOM 756 C CA . SER A 1 89 ? 11.712 -2.497 -5.571 1.00 88.81 89 SER A CA 1
ATOM 757 C C . SER A 1 89 ? 11.879 -2.559 -7.087 1.00 88.81 89 SER A C 1
ATOM 759 O O . SER A 1 89 ? 12.825 -1.966 -7.609 1.00 88.81 89 SER A O 1
ATOM 761 N N . LEU A 1 90 ? 10.924 -3.152 -7.813 1.00 91.62 90 LEU A N 1
ATOM 762 C CA . LEU A 1 90 ? 10.942 -3.181 -9.278 1.00 91.62 90 LEU A CA 1
ATOM 763 C C . LEU A 1 90 ? 10.873 -1.766 -9.878 1.00 91.62 90 LEU A C 1
ATOM 765 O O . LEU A 1 90 ? 11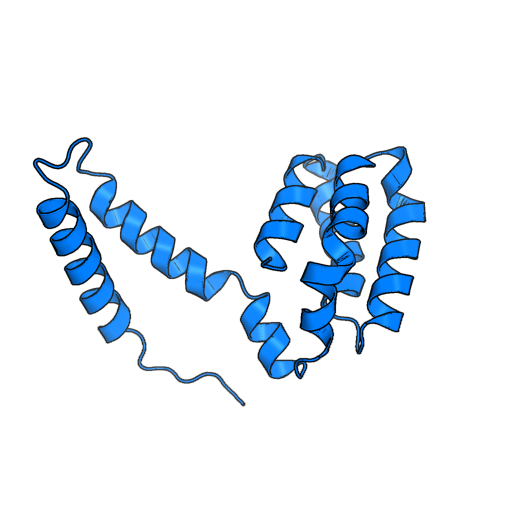.749 -1.374 -10.651 1.00 91.62 90 LEU A O 1
ATOM 769 N N . HIS A 1 91 ? 9.903 -0.948 -9.454 1.00 91.00 91 HIS A N 1
ATOM 770 C CA . HIS A 1 91 ? 9.773 0.442 -9.909 1.00 91.00 91 HIS A CA 1
ATOM 771 C C . HIS A 1 91 ? 11.007 1.292 -9.592 1.00 91.00 91 HIS A C 1
ATOM 773 O O . HIS A 1 91 ? 11.325 2.231 -10.324 1.00 91.00 91 HIS A O 1
ATOM 779 N N . ARG A 1 92 ? 11.713 1.013 -8.492 1.00 92.69 92 ARG A N 1
ATOM 780 C CA . ARG A 1 92 ? 12.982 1.672 -8.166 1.00 92.69 92 ARG A CA 1
ATOM 781 C C . ARG A 1 92 ? 14.068 1.303 -9.177 1.00 92.69 92 ARG A C 1
ATOM 783 O O . ARG A 1 92 ? 14.828 2.187 -9.563 1.00 92.69 92 ARG A O 1
ATOM 790 N N . GLN A 1 93 ? 14.144 0.045 -9.615 1.00 94.69 93 GLN A N 1
ATOM 791 C CA . GLN A 1 93 ? 15.113 -0.376 -10.635 1.00 94.69 93 GLN A CA 1
ATOM 792 C C . GLN A 1 93 ? 14.813 0.261 -11.992 1.00 94.69 93 GLN A C 1
ATOM 794 O O . GLN A 1 93 ? 15.730 0.779 -12.624 1.00 94.69 93 GLN A O 1
ATOM 799 N N . PHE A 1 94 ? 13.540 0.326 -12.390 1.00 95.38 94 PHE A N 1
ATOM 800 C CA . PHE A 1 94 ? 13.141 1.026 -13.614 1.00 95.38 94 PHE A CA 1
ATOM 801 C C . PHE A 1 94 ? 13.478 2.515 -13.557 1.00 95.38 94 PHE A C 1
ATOM 803 O O . PHE A 1 94 ? 14.184 3.008 -14.430 1.00 95.38 94 PHE A O 1
ATOM 810 N N . ARG A 1 95 ? 13.106 3.214 -12.475 1.00 94.56 95 ARG A N 1
ATOM 811 C CA . ARG A 1 95 ? 13.481 4.626 -12.284 1.00 94.56 95 ARG A CA 1
ATOM 812 C C . ARG A 1 95 ? 14.993 4.839 -12.305 1.00 94.56 95 ARG A C 1
ATOM 814 O O . ARG A 1 95 ? 15.450 5.855 -12.807 1.00 94.56 95 ARG A O 1
ATOM 821 N N . LYS A 1 96 ? 15.785 3.901 -11.774 1.00 94.25 96 LYS A N 1
ATOM 822 C CA . LYS A 1 96 ? 17.251 3.998 -11.790 1.00 94.25 96 LYS A CA 1
ATOM 823 C C . LYS A 1 96 ? 17.808 3.987 -13.215 1.00 94.25 96 LYS A C 1
ATOM 825 O O . LYS A 1 96 ? 18.683 4.798 -13.502 1.00 94.25 96 LYS A O 1
ATOM 830 N N . VAL A 1 97 ? 17.334 3.082 -14.076 1.00 93.25 97 VAL A N 1
ATOM 831 C CA . VAL A 1 97 ? 17.849 2.964 -15.453 1.00 93.25 97 VAL A CA 1
ATOM 832 C C . VAL A 1 97 ? 17.334 4.070 -16.369 1.00 93.25 97 VAL A C 1
ATOM 834 O O . VAL A 1 97 ? 18.053 4.476 -17.275 1.00 93.25 97 VAL A O 1
ATOM 837 N N . THR A 1 98 ? 16.135 4.599 -16.110 1.00 94.44 98 THR A N 1
ATOM 838 C CA . THR A 1 98 ? 15.565 5.686 -16.914 1.00 94.44 98 THR A CA 1
ATOM 839 C C . THR A 1 98 ? 16.010 7.076 -16.459 1.00 94.44 98 THR A C 1
ATOM 841 O O . THR A 1 98 ? 16.035 7.983 -17.279 1.00 94.44 98 THR A O 1
ATOM 844 N N . LYS A 1 99 ? 16.436 7.276 -15.200 1.00 93.38 99 LYS A N 1
ATOM 845 C CA . LYS A 1 99 ? 16.799 8.609 -14.666 1.00 93.38 99 LYS A CA 1
ATOM 846 C C . LYS A 1 99 ? 17.878 9.341 -15.476 1.00 93.38 99 LYS A C 1
ATOM 848 O O . LYS A 1 99 ? 17.891 10.566 -15.485 1.00 93.38 99 LYS A O 1
ATOM 853 N N . THR A 1 100 ? 18.793 8.621 -16.121 1.00 89.44 100 THR A N 1
ATOM 854 C CA . THR A 1 100 ? 19.877 9.217 -16.924 1.00 89.44 100 THR A CA 1
ATOM 855 C C . THR A 1 100 ? 19.471 9.528 -18.366 1.00 89.44 100 THR A C 1
ATOM 857 O O . THR A 1 100 ? 20.262 10.118 -19.097 1.00 89.44 100 THR A O 1
ATOM 860 N N . LYS A 1 101 ? 18.261 9.144 -18.793 1.00 90.06 101 LYS A N 1
ATOM 861 C CA . LYS A 1 101 ? 17.740 9.370 -20.145 1.00 90.06 101 LYS A CA 1
ATOM 862 C C . LYS A 1 101 ? 16.448 10.174 -20.070 1.00 90.06 101 LYS A C 1
ATOM 864 O O . LYS A 1 101 ? 15.403 9.643 -19.715 1.00 90.06 101 LYS A O 1
ATOM 869 N N . SER A 1 102 ? 16.532 11.458 -20.410 1.00 87.88 102 SER A N 1
ATOM 870 C CA . SER A 1 102 ? 15.369 12.352 -20.449 1.00 87.88 102 SER A CA 1
ATOM 871 C C . SER A 1 102 ? 14.444 12.076 -21.636 1.00 87.88 102 SER A C 1
ATOM 873 O O . SER A 1 102 ? 13.244 12.300 -21.525 1.00 87.88 102 SER A O 1
ATOM 875 N N . VAL A 1 103 ? 14.986 11.580 -22.753 1.00 93.38 103 VAL A N 1
ATOM 876 C CA . VAL A 1 103 ? 14.240 11.287 -23.984 1.00 93.38 103 VAL A CA 1
ATOM 877 C C . VAL A 1 103 ? 14.666 9.929 -24.534 1.00 93.38 103 VAL A C 1
ATOM 879 O O . VAL A 1 103 ? 15.847 9.572 -24.509 1.00 93.38 103 VAL A O 1
ATOM 882 N N . PHE A 1 104 ? 13.689 9.183 -25.042 1.00 95.00 104 PHE A N 1
ATOM 883 C CA . PHE A 1 104 ? 13.891 7.939 -25.774 1.00 95.00 104 PHE A CA 1
ATOM 884 C C . PHE A 1 104 ? 13.567 8.175 -27.256 1.00 95.00 104 PHE A C 1
ATOM 886 O O . PHE A 1 104 ? 12.547 8.797 -27.544 1.00 95.00 104 PHE A O 1
ATOM 893 N N . PRO A 1 105 ? 14.408 7.713 -28.200 1.00 95.44 105 PRO A N 1
ATOM 894 C CA . PRO A 1 105 ? 14.185 7.922 -29.634 1.00 95.44 105 PRO A CA 1
ATOM 895 C C . PRO A 1 105 ? 12.986 7.143 -30.198 1.00 95.44 105 PRO A C 1
ATOM 897 O O . PRO A 1 105 ? 12.489 7.482 -31.265 1.00 95.44 105 PRO A O 1
ATOM 900 N N . SER A 1 106 ? 12.539 6.087 -29.511 1.00 97.12 106 SER A N 1
ATOM 901 C CA . SER A 1 106 ? 11.353 5.299 -29.868 1.00 97.12 106 SER A CA 1
ATOM 902 C C . SER A 1 106 ? 10.850 4.478 -28.680 1.00 97.12 106 SER A C 1
ATOM 904 O O . SER A 1 106 ? 11.619 4.188 -27.755 1.00 97.12 106 SER A O 1
ATOM 906 N N . ASP A 1 107 ? 9.601 4.015 -28.737 1.00 96.56 107 ASP A N 1
ATOM 907 C CA . ASP A 1 107 ? 9.024 3.129 -27.716 1.00 96.56 107 ASP A CA 1
ATOM 908 C C . ASP A 1 107 ? 9.826 1.828 -27.564 1.00 96.56 107 ASP A C 1
ATOM 910 O O . ASP A 1 107 ? 10.140 1.419 -26.446 1.00 96.56 107 ASP A O 1
ATOM 914 N N . GLN A 1 108 ? 10.289 1.243 -28.675 1.00 97.44 108 GLN A N 1
ATOM 915 C CA . GLN A 1 108 ? 11.158 0.057 -28.661 1.00 97.44 108 GLN A CA 1
ATOM 916 C C . GLN A 1 108 ? 12.462 0.282 -27.885 1.00 97.44 108 GLN A C 1
ATOM 918 O O . GLN A 1 108 ? 12.974 -0.632 -27.235 1.00 97.44 108 GLN A O 1
ATOM 923 N N . SER A 1 109 ? 13.031 1.491 -27.939 1.00 95.56 109 SER A N 1
ATOM 924 C CA . SER A 1 109 ? 14.264 1.791 -27.207 1.00 95.56 109 SER A CA 1
ATOM 925 C C . SER A 1 109 ? 14.044 1.814 -25.688 1.00 95.56 109 SER A C 1
ATOM 927 O O . SER A 1 109 ? 14.896 1.328 -24.935 1.00 95.56 109 SER A O 1
ATOM 929 N N . LEU A 1 110 ? 12.885 2.312 -25.239 1.00 95.50 110 LEU A N 1
ATOM 930 C CA . LEU A 1 110 ? 12.461 2.264 -23.841 1.00 95.50 110 LEU A CA 1
ATOM 931 C C . LEU A 1 110 ? 12.153 0.823 -23.423 1.00 95.50 110 LEU A C 1
ATOM 933 O O . LEU A 1 110 ? 12.649 0.364 -22.394 1.00 95.50 110 LEU A O 1
ATOM 937 N N . GLU A 1 111 ? 11.397 0.093 -24.241 1.00 96.81 111 GLU A N 1
ATOM 938 C CA . GLU A 1 111 ? 11.036 -1.301 -23.989 1.00 96.81 111 GLU A CA 1
ATOM 939 C C . GLU A 1 111 ? 12.282 -2.174 -23.809 1.00 96.81 111 GLU A C 1
ATOM 941 O O . GLU A 1 111 ? 12.417 -2.862 -22.796 1.00 96.81 111 GLU A O 1
ATOM 946 N N . LYS A 1 112 ? 13.260 -2.068 -24.718 1.00 96.25 112 LYS A N 1
ATOM 947 C CA . LYS A 1 112 ? 14.532 -2.799 -24.622 1.00 96.25 112 LYS A CA 1
ATOM 948 C C . LYS A 1 112 ? 15.266 -2.493 -23.317 1.00 96.25 112 LYS A C 1
ATOM 950 O O . LYS A 1 112 ? 15.820 -3.395 -22.689 1.00 96.25 112 LYS A O 1
ATOM 955 N N . MET A 1 113 ? 15.267 -1.235 -22.879 1.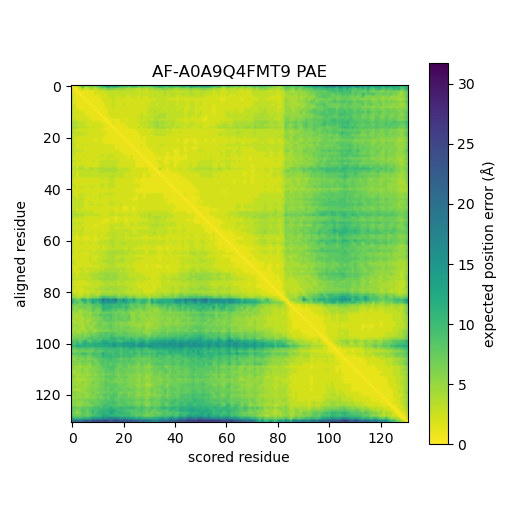00 94.81 113 MET A N 1
ATOM 956 C CA . MET A 1 113 ? 15.885 -0.845 -21.612 1.00 94.81 113 MET A CA 1
ATOM 957 C C . MET A 1 113 ? 15.169 -1.456 -20.402 1.00 94.81 113 MET A C 1
ATOM 959 O O . MET A 1 113 ? 15.828 -2.012 -19.518 1.00 94.81 113 MET A O 1
ATOM 963 N N . LEU A 1 114 ? 13.838 -1.373 -20.357 1.00 95.88 114 LEU A N 1
ATOM 964 C CA . LEU A 1 114 ? 13.033 -1.941 -19.274 1.00 95.88 114 LEU A CA 1
ATOM 965 C C . LEU A 1 1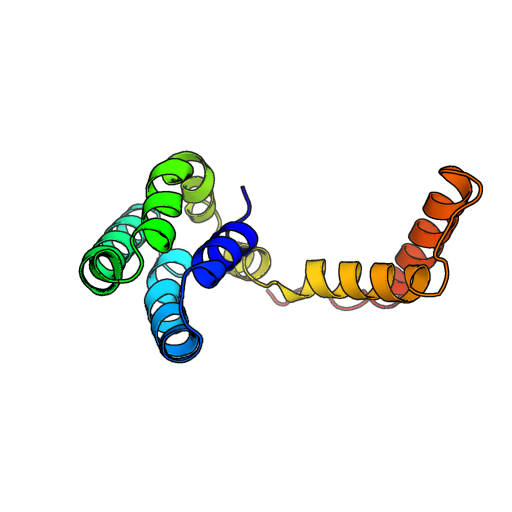14 ? 13.124 -3.471 -19.244 1.00 95.88 114 LEU A C 1
ATOM 967 O O . LEU A 1 114 ? 13.220 -4.058 -18.164 1.00 95.88 114 LEU A O 1
ATOM 971 N N . TYR A 1 115 ? 13.191 -4.116 -20.409 1.00 96.38 115 TYR A N 1
ATOM 972 C CA . TYR A 1 115 ? 13.418 -5.552 -20.538 1.00 96.38 115 TYR A CA 1
ATOM 973 C C . TYR A 1 115 ? 14.768 -5.961 -19.941 1.00 96.38 115 TYR A C 1
ATOM 975 O O . TYR A 1 115 ? 14.825 -6.827 -19.067 1.00 96.38 115 TYR A O 1
ATOM 983 N N . LEU A 1 116 ? 15.860 -5.293 -20.331 1.00 96.31 116 LEU A N 1
ATOM 984 C CA . LEU A 1 116 ? 17.194 -5.576 -19.789 1.00 96.31 116 LEU A CA 1
ATOM 985 C C . LEU A 1 116 ? 17.267 -5.330 -18.274 1.00 96.31 116 LEU A C 1
ATOM 987 O O . LEU A 1 116 ? 17.892 -6.104 -17.543 1.00 96.31 116 LEU A O 1
ATOM 991 N N . ALA A 1 117 ? 16.603 -4.284 -17.775 1.00 95.50 117 ALA A N 1
ATOM 992 C CA . ALA A 1 117 ? 16.486 -4.043 -16.341 1.00 95.50 117 ALA A CA 1
ATOM 993 C C . ALA A 1 117 ? 15.734 -5.183 -15.637 1.00 95.50 117 ALA A C 1
ATOM 995 O O . ALA A 1 117 ? 16.210 -5.689 -14.621 1.00 95.50 117 ALA A O 1
ATOM 996 N N . SER A 1 118 ? 14.614 -5.635 -16.206 1.00 96.06 118 SER A N 1
ATOM 997 C CA . SER A 1 118 ? 13.815 -6.752 -15.688 1.00 96.06 118 SER A CA 1
ATOM 998 C C . SER A 1 118 ? 14.628 -8.042 -15.617 1.00 96.06 118 SER A C 1
ATOM 1000 O O . SER A 1 118 ? 14.659 -8.690 -14.575 1.00 96.06 118 SER A O 1
ATOM 1002 N N . GLN A 1 119 ? 15.375 -8.371 -16.674 1.00 96.81 119 GLN A N 1
ATOM 1003 C CA . GLN A 1 119 ? 16.278 -9.528 -16.711 1.00 96.81 119 GLN A CA 1
ATOM 1004 C C . GLN A 1 119 ? 17.303 -9.491 -15.567 1.00 96.81 119 GLN A C 1
ATOM 1006 O O . GLN A 1 119 ? 17.510 -10.482 -14.868 1.00 96.81 119 GLN A O 1
ATOM 1011 N N . ASN A 1 120 ? 17.915 -8.331 -15.317 1.00 94.94 120 ASN A N 1
ATOM 1012 C CA . ASN A 1 120 ? 18.875 -8.171 -14.223 1.00 94.94 120 ASN A CA 1
ATOM 1013 C C . ASN A 1 120 ? 18.238 -8.280 -12.831 1.00 94.94 120 ASN A C 1
ATOM 1015 O O . ASN A 1 120 ? 18.894 -8.739 -11.893 1.00 94.94 120 ASN A O 1
ATOM 1019 N N . VAL A 1 121 ? 16.979 -7.864 -12.683 1.00 94.19 121 VAL A N 1
ATOM 1020 C CA . VAL A 1 121 ? 16.217 -8.025 -11.438 1.00 94.19 121 VAL A CA 1
ATOM 1021 C C . VAL A 1 121 ? 15.870 -9.491 -11.201 1.00 94.19 121 VAL A C 1
ATOM 1023 O O . VAL A 1 121 ? 16.141 -10.001 -10.115 1.00 94.19 121 VAL A O 1
ATOM 1026 N N . MET A 1 122 ? 15.352 -10.183 -12.217 1.00 94.00 122 MET A N 1
ATOM 1027 C CA . MET A 1 122 ? 14.938 -11.586 -12.119 1.00 94.00 122 MET A CA 1
ATOM 1028 C C . MET A 1 122 ? 16.095 -12.517 -11.743 1.00 94.00 122 MET A C 1
ATOM 1030 O O . MET A 1 122 ? 15.902 -13.420 -10.937 1.00 94.00 122 MET A O 1
ATOM 1034 N N . LYS A 1 123 ? 17.324 -12.241 -12.206 1.00 94.81 123 LYS A N 1
ATOM 1035 C CA . LYS A 1 123 ? 18.534 -12.975 -11.775 1.00 94.81 123 LYS A CA 1
ATOM 1036 C C . LYS A 1 123 ? 18.742 -12.985 -10.254 1.00 94.81 123 LYS A C 1
ATOM 1038 O O . LYS A 1 123 ? 19.407 -13.873 -9.736 1.00 94.81 123 LYS A O 1
ATOM 1043 N N . LYS A 1 124 ? 18.206 -11.993 -9.534 1.00 91.06 124 LYS A N 1
ATOM 1044 C CA . LYS A 1 124 ? 18.317 -11.872 -8.071 1.00 91.06 124 LYS A CA 1
ATOM 1045 C C . LYS A 1 124 ? 17.116 -12.457 -7.326 1.00 91.06 124 LYS A C 1
ATOM 1047 O O . LYS A 1 124 ? 17.155 -12.545 -6.101 1.00 91.06 124 LYS A O 1
ATOM 1052 N N . TRP A 1 125 ? 16.051 -12.847 -8.023 1.00 91.50 125 TRP A N 1
ATOM 1053 C CA . TRP A 1 125 ? 14.847 -13.441 -7.434 1.00 91.50 125 TRP A CA 1
ATOM 1054 C C . TRP A 1 125 ? 15.012 -14.951 -7.228 1.00 91.50 125 TRP A C 1
ATOM 1056 O O . TRP A 1 125 ? 14.241 -15.757 -7.733 1.00 91.50 125 TRP A O 1
ATOM 1066 N N . SER A 1 126 ? 16.039 -15.340 -6.473 1.00 92.38 126 SER A N 1
ATOM 1067 C CA . SER A 1 126 ? 16.330 -16.745 -6.158 1.00 92.38 126 SER A CA 1
ATOM 1068 C C . SER A 1 126 ? 15.616 -17.250 -4.900 1.00 92.38 126 SER A C 1
ATOM 1070 O O . SER A 1 126 ? 15.500 -18.455 -4.685 1.00 92.38 126 SER A O 1
ATOM 1072 N N . ARG A 1 127 ? 15.134 -16.338 -4.047 1.00 89.62 127 ARG A N 1
ATOM 1073 C CA . ARG A 1 127 ? 14.486 -16.670 -2.776 1.00 89.62 127 ARG A CA 1
ATOM 1074 C C . ARG A 1 127 ? 12.978 -16.845 -2.961 1.00 89.62 127 ARG A C 1
ATOM 1076 O O . ARG A 1 127 ? 12.311 -15.939 -3.451 1.00 89.62 127 ARG A O 1
ATOM 1083 N N . ARG A 1 128 ? 12.441 -17.977 -2.499 1.00 86.38 128 ARG A N 1
ATOM 1084 C CA . ARG A 1 128 ? 10.992 -18.226 -2.431 1.00 86.38 128 ARG A CA 1
ATOM 1085 C C . ARG A 1 128 ? 10.359 -17.513 -1.234 1.00 86.38 128 ARG A C 1
ATOM 1087 O O . ARG A 1 128 ? 11.040 -17.244 -0.240 1.00 86.38 128 ARG A O 1
ATOM 1094 N N . TYR A 1 129 ? 9.060 -17.229 -1.326 1.00 83.19 129 TYR A N 1
ATOM 1095 C CA . TYR A 1 129 ? 8.284 -16.827 -0.154 1.00 83.19 129 TYR A CA 1
ATOM 1096 C C . TYR A 1 129 ? 8.361 -17.919 0.909 1.00 83.19 129 TYR A C 1
ATOM 1098 O O . TYR A 1 129 ? 8.400 -19.106 0.586 1.00 83.19 129 TYR A O 1
ATOM 1106 N N . LYS A 1 130 ? 8.458 -17.500 2.172 1.00 76.94 130 LYS A N 1
ATOM 1107 C CA . LYS A 1 130 ? 8.310 -18.426 3.290 1.00 76.94 130 LYS A CA 1
ATOM 1108 C C . LYS A 1 130 ? 6.828 -18.790 3.375 1.00 76.94 130 LYS A C 1
ATOM 1110 O O . LYS A 1 130 ? 6.010 -17.877 3.272 1.00 76.94 130 LYS A O 1
ATOM 1115 N N . ASN A 1 131 ? 6.540 -20.085 3.503 1.00 54.81 131 ASN A N 1
ATOM 1116 C CA . ASN A 1 131 ? 5.219 -20.561 3.905 1.00 54.81 131 ASN A CA 1
ATOM 1117 C C . ASN A 1 131 ? 4.897 -20.036 5.303 1.00 54.81 131 ASN A C 1
ATOM 1119 O O . ASN A 1 131 ? 5.848 -19.986 6.123 1.00 54.81 131 ASN A O 1
#

Solvent-accessible sur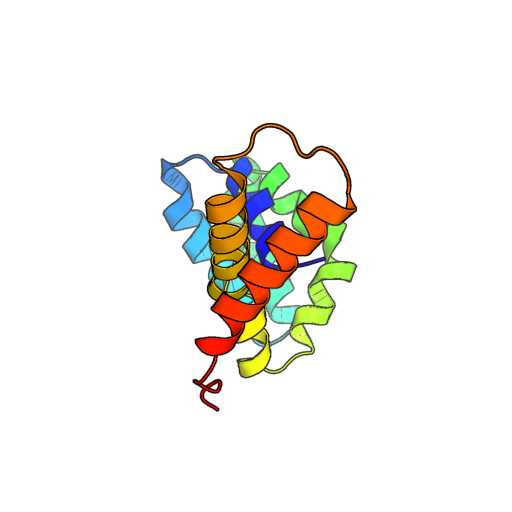face area (backbone atoms only — not comparable t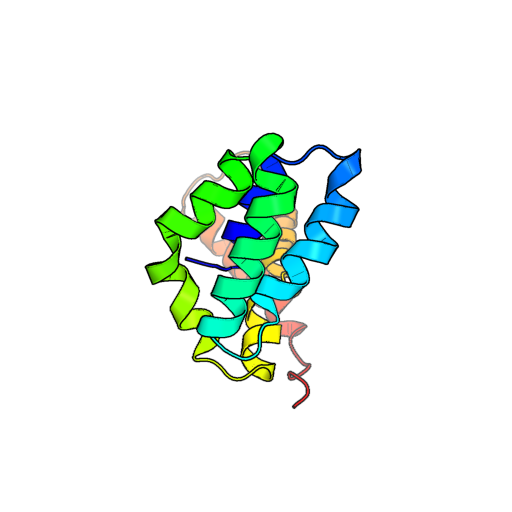o full-atom values): 7677 Å² total; per-residue (Å²): 109,56,70,51,62,52,54,54,55,25,54,71,65,47,54,80,88,48,42,65,58,52,52,58,61,52,43,50,29,82,68,35,89,37,53,67,56,18,50,51,40,45,49,58,49,38,74,73,38,37,91,81,35,44,72,38,49,53,57,46,68,81,39,34,87,56,47,46,67,56,44,76,46,58,68,73,57,40,52,57,68,62,45,62,62,65,63,51,52,51,53,48,53,51,49,60,69,44,70,84,49,94,75,68,98,42,71,67,59,49,48,54,50,50,49,53,50,47,56,63,52,55,74,67,65,77,75,74,83,80,131

pLDDT: mean 92.17, std 5.8, range [54.81, 97.44]

Radius of gyration: 18.53 Å; Cα contacts (8 Å, |Δi|>4): 80; chains: 1; bounding box: 37×36×45 Å

Nearest PDB structures (foldseek):
  6xgx-assembly1_B  TM=9.094E-01  e=4.564E-09  Acetivibrio thermocellus ATCC 27405
  6xg8-assembly1_B  TM=8.222E-01  e=4.564E-09  Acetivibrio thermocellus ATCC 27405
  6xg8-assembly1_A  TM=8.528E-01  e=1.162E-08  Acetivibrio thermocellus ATCC 27405
  6xgw-assembly1_B  TM=8.281E-01  e=1.952E-08  Acetivibrio thermocellus ATCC 27405